Protein AF-A0A0D9NRL3-F1 (afdb_monomer)

pLDDT: mean 91.94, std 5.95, range [66.44, 98.19]

Organism: NCBI:txid1291518

Secondary structure (DSSP, 8-state):
-EETTEE-------SS-TT--HHHH-SS--SS--HHHHHHHHHHHHHHHHHHHHHHHHHT--SS--

InterPro domains:
  IPR024074 Argininosuccinate synthetase, catalytic/multimerisation domain body [G3DSA:3.90.1260.10] (1-61)
  IPR024074 Argininosuccinate synthetase, catalytic/multimerisation domain body [SSF69864] (3-56)
  IPR048268 Arginosuccinate synthase C-terminal domain [PF20979] (3-52)

Foldseek 3Di:
DDDPNDDDDPDDDDPPDPPDDCQQPDPVHCPPDDPVVVVVVCVVVCPVVVVVVVVCVVVVHDPDDD

Radius of gyration: 21.17 Å; Cα contacts (8 Å, |Δi|>4): 21; chains: 1; bounding box: 41×35×47 Å

Mean predicted aligned error: 6.1 Å

Structure (mmCIF, N/CA/C/O backbone):
data_AF-A0A0D9NRL3-F1
#
_entry.id   AF-A0A0D9NRL3-F1
#
loop_
_atom_site.group_PDB
_atom_site.id
_atom_site.type_symbol
_atom_site.label_atom_id
_atom_site.label_alt_id
_atom_site.label_comp_id
_atom_site.label_asym_id
_atom_site.label_entity_id
_atom_site.label_seq_id
_atom_site.pdbx_PDB_ins_code
_atom_site.Cartn_x
_atom_site.Cartn_y
_atom_site.Cartn_z
_atom_site.occupancy
_atom_site.B_iso_or_equiv
_atom_site.auth_seq_id
_atom_site.auth_comp_id
_atom_site.auth_asym_id
_atom_site.auth_atom_id
_atom_site.pdbx_PDB_model_num
ATOM 1 N N . MET A 1 1 ? -0.205 -15.138 -20.571 1.00 75.62 1 MET A N 1
ATOM 2 C CA . MET A 1 1 ? -0.233 -16.562 -20.982 1.00 75.62 1 MET A CA 1
ATOM 3 C C . MET A 1 1 ? -1.681 -16.995 -21.107 1.00 75.62 1 MET A C 1
ATOM 5 O O . MET A 1 1 ? -2.433 -16.741 -20.177 1.00 75.62 1 MET A O 1
ATOM 9 N N . ALA A 1 2 ? -2.084 -17.585 -22.233 1.00 88.50 2 ALA A N 1
ATOM 10 C CA . ALA A 1 2 ? -3.422 -18.154 -22.379 1.00 88.50 2 ALA A CA 1
ATOM 11 C C . ALA A 1 2 ? -3.345 -19.677 -22.203 1.00 88.50 2 ALA A C 1
ATOM 13 O O . ALA A 1 2 ? -2.601 -20.338 -22.923 1.00 88.50 2 ALA A O 1
ATOM 14 N N . PHE A 1 3 ? -4.071 -20.228 -21.232 1.00 94.56 3 PHE A N 1
ATOM 15 C CA . PHE A 1 3 ? -4.089 -21.657 -20.933 1.00 94.56 3 PHE A CA 1
ATOM 16 C C . PHE A 1 3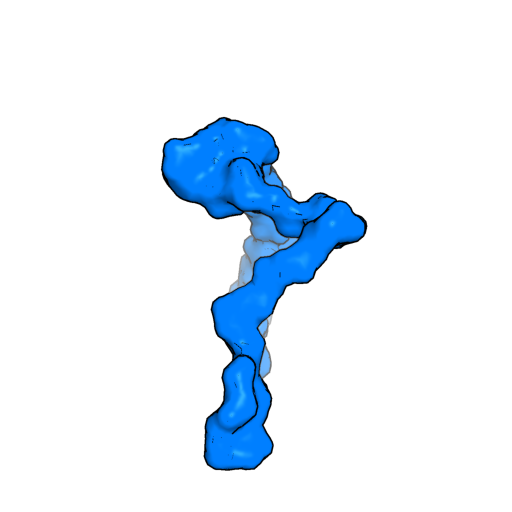 ? -5.502 -22.110 -20.566 1.00 94.56 3 PHE A C 1
ATOM 18 O O . PHE A 1 3 ? -6.170 -21.474 -19.754 1.00 94.56 3 PHE A O 1
ATOM 25 N N . LYS A 1 4 ? -5.959 -23.214 -21.175 1.00 95.69 4 LYS A N 1
ATOM 26 C CA . LYS A 1 4 ? -7.292 -23.811 -20.952 1.00 95.69 4 LYS A CA 1
ATOM 27 C C . LYS A 1 4 ? -8.436 -22.783 -20.957 1.00 95.69 4 LYS A C 1
ATOM 29 O O . LYS A 1 4 ? -9.242 -22.735 -20.034 1.00 95.69 4 LYS A O 1
ATOM 34 N N . GLY A 1 5 ? -8.476 -21.936 -21.985 1.00 96.06 5 GLY A N 1
ATOM 35 C CA . GLY A 1 5 ? -9.527 -20.926 -22.151 1.00 96.06 5 GLY A CA 1
ATOM 36 C C . GLY A 1 5 ? -9.412 -19.701 -21.238 1.00 96.06 5 GLY A C 1
ATOM 37 O O . GLY A 1 5 ? -10.265 -18.827 -21.317 1.00 96.06 5 GLY A O 1
ATOM 38 N N . ASN A 1 6 ? -8.367 -19.600 -20.411 1.00 95.12 6 ASN A N 1
ATOM 39 C CA . ASN A 1 6 ? -8.140 -18.463 -19.519 1.00 95.12 6 ASN A CA 1
ATOM 40 C C . ASN A 1 6 ? -6.873 -17.698 -19.894 1.00 95.12 6 ASN A C 1
A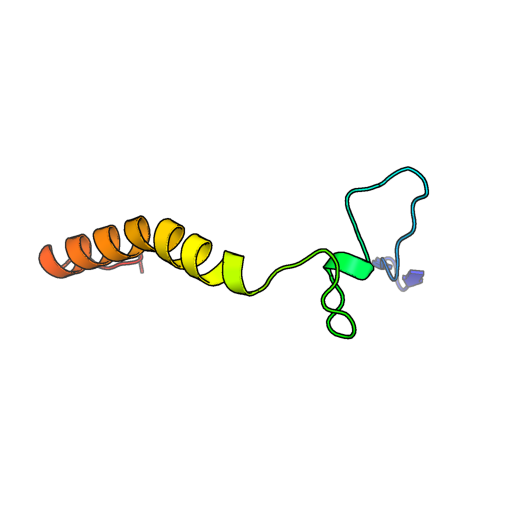TOM 42 O O . ASN A 1 6 ? -5.903 -18.292 -20.361 1.00 95.12 6 ASN A O 1
ATOM 46 N N . ALA A 1 7 ? -6.866 -16.388 -19.646 1.00 95.69 7 ALA A N 1
ATOM 47 C CA . ALA A 1 7 ? -5.696 -15.533 -19.802 1.00 95.69 7 ALA A CA 1
ATOM 48 C C . ALA A 1 7 ? -5.149 -15.101 -18.435 1.00 95.69 7 ALA A C 1
ATOM 50 O O . ALA A 1 7 ? -5.898 -14.693 -17.553 1.00 95.69 7 ALA A O 1
ATOM 51 N N . TYR A 1 8 ? -3.827 -15.156 -18.292 1.00 95.50 8 TYR A N 1
ATOM 52 C CA . TYR A 1 8 ? -3.100 -14.782 -17.083 1.00 95.50 8 TYR A CA 1
ATOM 53 C C . TYR A 1 8 ? -2.077 -13.691 -17.389 1.00 95.50 8 TYR A C 1
ATOM 55 O O . TYR A 1 8 ? -1.280 -13.819 -18.332 1.00 95.50 8 TYR A O 1
ATOM 63 N N . VAL A 1 9 ? -2.075 -12.646 -16.565 1.00 94.31 9 VAL A N 1
ATOM 64 C CA . VAL A 1 9 ? -1.060 -11.590 -16.573 1.00 94.31 9 VAL A CA 1
ATOM 65 C C . VAL A 1 9 ? 0.116 -12.055 -15.718 1.00 94.31 9 VAL A C 1
ATOM 67 O O . VAL A 1 9 ? -0.049 -12.299 -14.529 1.00 94.31 9 VAL A O 1
ATOM 70 N N . VAL A 1 10 ? 1.289 -12.206 -16.336 1.00 95.00 10 VAL A N 1
ATOM 71 C CA . VAL A 1 10 ? 2.514 -12.703 -15.671 1.00 95.00 10 VAL A CA 1
ATOM 72 C C . VAL A 1 10 ? 3.498 -11.566 -15.376 1.00 95.00 10 VAL A C 1
ATOM 74 O O . VAL A 1 10 ? 4.294 -11.653 -14.453 1.00 95.00 10 VAL A O 1
ATOM 77 N N . GLY A 1 11 ? 3.416 -10.472 -16.129 1.00 93.00 11 GLY A N 1
ATOM 78 C CA . GLY A 1 11 ? 4.264 -9.301 -15.965 1.00 93.00 11 GLY A CA 1
ATOM 79 C C . GLY A 1 11 ? 3.691 -8.106 -16.716 1.00 93.00 11 GLY A C 1
ATOM 80 O O . GLY A 1 11 ? 2.725 -8.245 -17.471 1.00 93.00 11 GLY A O 1
ATOM 81 N N . ARG A 1 12 ? 4.284 -6.935 -16.483 1.00 91.94 12 ARG A N 1
ATOM 82 C CA . ARG A 1 12 ? 3.988 -5.693 -17.200 1.00 91.94 12 ARG A CA 1
ATOM 83 C C . ARG A 1 12 ? 5.278 -4.912 -17.438 1.00 91.94 12 ARG A C 1
ATOM 85 O O . ARG A 1 12 ? 6.199 -5.010 -16.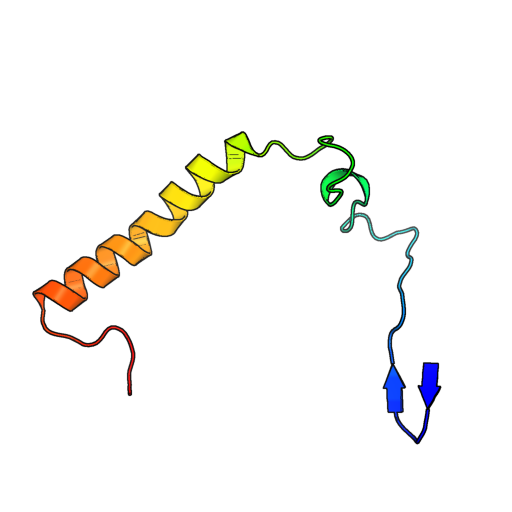635 1.00 91.94 12 ARG A O 1
ATOM 92 N N . SER A 1 13 ? 5.300 -4.117 -18.495 1.00 92.75 13 SER A N 1
ATOM 93 C CA . SER A 1 13 ? 6.283 -3.062 -18.739 1.00 92.75 13 SER A CA 1
ATOM 94 C C . SER A 1 13 ? 5.588 -1.932 -19.496 1.00 92.75 13 SER A C 1
ATOM 96 O O . SER A 1 13 ? 4.573 -2.159 -20.157 1.00 92.75 13 SER A O 1
ATOM 98 N N . SER A 1 14 ? 6.080 -0.705 -19.352 1.00 93.19 14 SER A N 1
ATOM 99 C CA . SER A 1 14 ? 5.532 0.453 -20.056 1.00 93.19 14 SER A CA 1
ATOM 100 C C . SER A 1 14 ? 6.536 1.595 -20.031 1.00 93.19 14 SER A C 1
ATOM 102 O O . SER A 1 14 ? 6.967 1.999 -18.958 1.00 93.19 14 SER A O 1
ATOM 104 N N . GLU A 1 15 ? 6.854 2.151 -21.196 1.00 90.62 15 GLU A N 1
ATOM 105 C CA . GLU A 1 15 ? 7.792 3.278 -21.326 1.00 90.62 15 GLU A CA 1
ATOM 106 C C . GLU A 1 15 ? 7.153 4.627 -20.960 1.00 90.62 15 GLU A C 1
ATOM 108 O O . GLU A 1 15 ? 7.847 5.576 -20.618 1.00 90.62 15 GLU A O 1
ATOM 113 N N . THR A 1 16 ? 5.820 4.723 -21.015 1.00 91.00 16 THR A N 1
ATOM 114 C CA . THR A 1 16 ? 5.067 5.965 -20.757 1.00 91.00 16 THR A CA 1
ATOM 115 C C . THR A 1 16 ? 4.427 6.032 -19.370 1.00 91.00 16 THR A C 1
ATOM 117 O O . THR A 1 16 ? 3.888 7.071 -18.990 1.00 91.00 16 THR A O 1
ATOM 120 N N . SER A 1 17 ? 4.432 4.930 -18.613 1.00 78.56 17 SER A N 1
ATOM 121 C CA . SER A 1 17 ? 3.745 4.851 -17.321 1.00 78.56 17 SER A CA 1
ATOM 122 C C . SER A 1 17 ? 4.739 5.085 -16.195 1.00 78.56 17 SER A C 1
ATOM 124 O O . SER A 1 17 ? 5.414 4.155 -15.766 1.00 78.56 17 SER A O 1
ATOM 126 N N . ASN A 1 18 ? 4.742 6.301 -15.658 1.00 76.94 18 ASN A N 1
ATOM 127 C CA . ASN A 1 18 ? 5.642 6.711 -14.575 1.00 76.94 18 ASN A CA 1
ATOM 128 C C . ASN A 1 18 ? 5.051 6.489 -13.169 1.00 76.94 18 ASN A C 1
ATOM 130 O O . ASN A 1 18 ? 5.523 7.073 -12.202 1.00 76.94 18 ASN A O 1
ATOM 134 N N . LEU A 1 19 ? 3.975 5.700 -13.048 1.00 91.19 19 LEU A N 1
ATOM 135 C CA . LEU A 1 19 ? 3.276 5.472 -11.774 1.00 91.19 19 LEU A CA 1
ATOM 136 C C . LEU A 1 19 ? 3.878 4.338 -1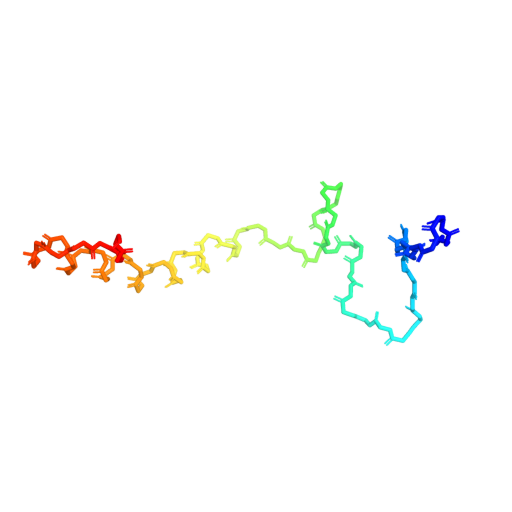0.934 1.00 91.19 19 LEU A C 1
ATOM 138 O O . LEU A 1 19 ? 3.544 4.215 -9.760 1.00 91.19 19 LEU A O 1
ATOM 142 N N . TYR A 1 20 ? 4.714 3.488 -11.534 1.00 92.75 20 TYR A N 1
ATOM 143 C CA . TYR A 1 20 ? 5.473 2.471 -10.814 1.00 92.75 20 TYR A CA 1
ATOM 144 C C . TYR A 1 20 ? 6.948 2.864 -10.804 1.00 92.75 20 TYR A C 1
ATOM 146 O O . TYR A 1 20 ? 7.516 3.131 -11.862 1.00 92.75 20 TYR A O 1
ATOM 154 N N . SER A 1 21 ? 7.551 2.856 -9.617 1.00 91.06 21 SER A N 1
ATOM 155 C CA . SER A 1 21 ? 8.983 3.058 -9.406 1.00 91.06 21 SER A CA 1
ATOM 156 C C . SER A 1 21 ? 9.548 1.836 -8.689 1.00 91.06 21 SER A C 1
ATOM 158 O O . SER A 1 21 ? 9.124 1.512 -7.577 1.00 91.06 21 SER A O 1
ATOM 160 N N . GLU A 1 22 ? 10.487 1.143 -9.337 1.00 91.00 22 GLU A N 1
ATOM 161 C CA . GLU A 1 22 ? 11.207 0.010 -8.743 1.00 91.00 22 GLU A CA 1
ATOM 162 C C . GLU A 1 22 ? 12.003 0.465 -7.514 1.00 91.00 22 GLU A C 1
ATOM 164 O O . GLU A 1 22 ? 11.925 -0.176 -6.471 1.00 91.00 22 GLU A O 1
ATOM 169 N N . THR A 1 23 ? 12.675 1.618 -7.608 1.00 90.69 23 THR A N 1
ATOM 170 C CA . THR A 1 23 ? 13.484 2.204 -6.531 1.00 90.69 23 THR A CA 1
ATOM 171 C C . THR A 1 23 ? 12.657 2.506 -5.282 1.00 90.69 23 THR A C 1
ATOM 173 O O . THR A 1 23 ? 13.006 2.042 -4.203 1.00 90.69 23 THR A O 1
ATOM 176 N N . GLU A 1 24 ? 11.533 3.219 -5.423 1.00 90.81 24 GLU A N 1
ATOM 177 C CA . GLU A 1 24 ? 10.686 3.597 -4.276 1.00 90.81 24 GLU A CA 1
ATOM 178 C C . GLU A 1 24 ? 9.972 2.395 -3.644 1.00 90.81 24 GLU A C 1
ATOM 180 O O . GLU A 1 24 ? 9.610 2.427 -2.470 1.00 90.81 24 GLU A O 1
ATOM 185 N N . SER A 1 25 ? 9.749 1.335 -4.426 1.00 91.31 25 SER A N 1
ATOM 186 C CA . SER A 1 25 ? 9.080 0.111 -3.966 1.00 91.31 25 SER A CA 1
ATOM 187 C C . SER A 1 25 ? 10.055 -0.939 -3.424 1.00 91.31 25 SER A C 1
ATOM 189 O O . SER A 1 25 ? 9.614 -1.982 -2.935 1.00 91.31 25 SER A O 1
ATOM 191 N N . SER A 1 26 ? 11.362 -0.712 -3.565 1.00 91.19 26 SER A N 1
ATOM 192 C CA . SER A 1 26 ? 12.394 -1.682 -3.221 1.00 91.19 26 SER A CA 1
ATOM 193 C C . SER A 1 26 ? 12.537 -1.835 -1.709 1.00 91.19 26 SER A C 1
ATOM 195 O O . SER A 1 26 ? 12.422 -0.880 -0.943 1.00 91.19 26 SER A O 1
ATOM 197 N N . MET A 1 27 ? 12.825 -3.061 -1.276 1.00 91.50 27 MET A N 1
ATOM 198 C CA . MET A 1 27 ? 13.284 -3.343 0.088 1.00 91.50 27 MET A CA 1
ATOM 199 C C . MET A 1 27 ? 14.807 -3.468 0.176 1.00 91.50 27 MET A C 1
ATOM 201 O O . MET A 1 27 ? 15.354 -3.450 1.277 1.00 91.50 27 MET A O 1
ATOM 205 N N . ASP A 1 28 ? 15.486 -3.566 -0.967 1.00 91.12 28 ASP A N 1
ATOM 206 C CA . ASP A 1 28 ? 16.942 -3.685 -1.040 1.00 91.12 28 ASP A CA 1
ATOM 207 C C . ASP A 1 28 ? 17.625 -2.307 -0.956 1.00 91.12 28 ASP A C 1
ATOM 209 O O . ASP A 1 28 ? 18.783 -2.204 -0.553 1.00 91.12 28 ASP A O 1
ATOM 213 N N . THR A 1 29 ? 16.901 -1.233 -1.294 1.00 86.75 29 THR A N 1
ATOM 214 C CA . THR A 1 29 ? 17.376 0.159 -1.259 1.00 86.75 29 THR A CA 1
ATOM 215 C C . THR A 1 29 ? 16.374 1.060 -0.540 1.00 86.75 29 THR A C 1
ATOM 217 O O . THR A 1 29 ? 15.175 0.932 -0.751 1.00 86.75 29 THR A O 1
ATOM 220 N N . LEU A 1 30 ? 16.853 2.018 0.260 1.00 84.38 30 LEU A N 1
ATOM 221 C CA . LEU A 1 30 ? 16.017 3.014 0.958 1.00 84.38 30 LEU A CA 1
ATOM 222 C C . LEU A 1 30 ? 16.003 4.371 0.232 1.00 84.38 30 LEU A C 1
ATOM 224 O O . LEU A 1 30 ? 16.099 5.429 0.852 1.00 84.38 30 LEU A O 1
ATOM 228 N N . GLU A 1 31 ? 15.939 4.345 -1.094 1.00 87.62 31 GLU A N 1
ATOM 229 C CA . GLU A 1 31 ? 15.938 5.547 -1.928 1.00 87.62 31 GLU A CA 1
ATOM 230 C C . GLU A 1 31 ? 14.506 5.920 -2.332 1.00 87.62 31 GLU A C 1
ATOM 232 O O . GLU A 1 31 ? 13.700 5.062 -2.676 1.00 87.62 31 GLU A O 1
ATOM 237 N N . GLY A 1 32 ? 14.162 7.210 -2.273 1.00 85.69 32 GLY A N 1
ATOM 238 C CA . GLY A 1 32 ? 12.840 7.711 -2.681 1.00 85.69 32 GLY A CA 1
ATOM 239 C C . GLY A 1 32 ? 11.688 7.438 -1.698 1.00 85.69 32 GLY A C 1
ATOM 240 O O . GLY A 1 32 ? 10.634 8.054 -1.820 1.00 85.69 32 GLY A O 1
ATOM 241 N N . PHE A 1 33 ? 11.896 6.608 -0.671 1.00 89.44 33 PHE A N 1
ATOM 242 C CA . PHE A 1 33 ? 10.941 6.376 0.415 1.00 89.44 33 PHE A CA 1
ATOM 243 C C . PHE A 1 33 ? 11.595 6.580 1.785 1.00 89.44 33 PHE A C 1
ATOM 245 O O . PHE A 1 33 ? 12.604 5.954 2.105 1.00 89.44 33 PHE A O 1
ATOM 252 N N . ALA A 1 34 ? 10.996 7.430 2.623 1.00 91.19 34 ALA A N 1
ATOM 253 C CA . ALA A 1 34 ? 11.447 7.681 3.988 1.00 91.19 34 ALA A CA 1
ATOM 254 C C . ALA A 1 34 ? 1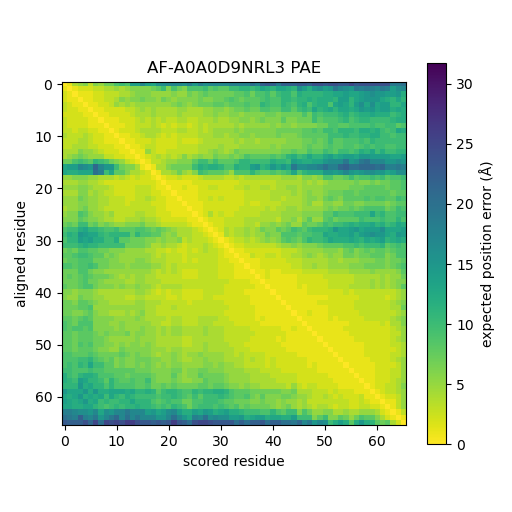0.497 7.007 4.999 1.00 91.19 34 ALA A C 1
ATOM 256 O O . ALA A 1 34 ? 9.403 7.518 5.253 1.00 91.19 34 ALA A O 1
ATOM 257 N N . PRO A 1 35 ? 10.894 5.890 5.645 1.00 90.31 35 PRO A N 1
ATOM 258 C CA . PRO A 1 35 ? 10.024 5.182 6.586 1.00 90.31 35 PRO A CA 1
ATOM 259 C C . PRO A 1 35 ? 9.532 6.050 7.750 1.00 90.31 35 PRO A C 1
ATOM 261 O O . PRO A 1 35 ? 8.429 5.841 8.250 1.00 90.31 35 PRO A O 1
ATOM 264 N N . ILE A 1 36 ? 10.317 7.046 8.172 1.00 93.19 36 ILE A N 1
ATOM 265 C CA . ILE A 1 36 ? 9.958 7.955 9.270 1.00 93.19 36 ILE A CA 1
ATOM 266 C C . ILE A 1 36 ? 8.668 8.744 8.994 1.00 93.19 36 ILE A C 1
AT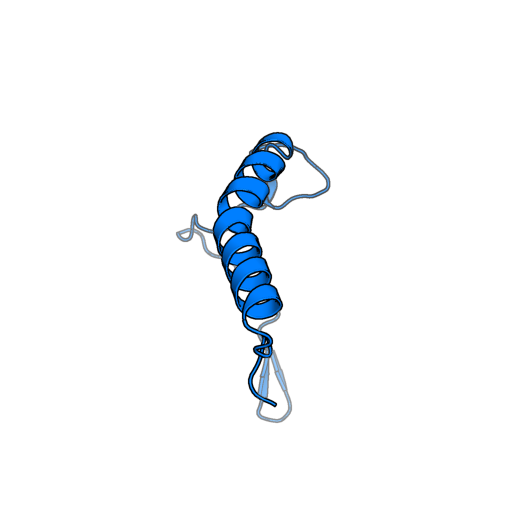OM 268 O O . ILE A 1 36 ? 7.897 8.991 9.925 1.00 93.19 36 ILE A O 1
ATOM 272 N N . ASP A 1 37 ? 8.377 9.046 7.727 1.00 94.00 37 ASP A N 1
ATOM 273 C CA . ASP A 1 37 ? 7.192 9.811 7.329 1.00 94.00 37 ASP A CA 1
ATOM 274 C C . ASP A 1 37 ? 5.898 8.994 7.486 1.00 94.00 37 ASP A C 1
ATOM 276 O O . ASP A 1 37 ? 4.804 9.551 7.624 1.00 94.00 37 ASP A O 1
ATOM 280 N N . THR A 1 38 ? 5.999 7.660 7.547 1.00 95.81 38 THR A N 1
ATOM 281 C CA . THR A 1 38 ? 4.824 6.787 7.685 1.00 95.81 38 THR A CA 1
ATOM 282 C C . THR A 1 38 ? 4.195 6.837 9.071 1.00 95.81 38 THR A C 1
ATOM 284 O O . THR A 1 38 ? 2.969 6.803 9.178 1.00 95.81 38 THR A O 1
ATOM 287 N N . SER A 1 39 ? 4.992 6.973 10.135 1.00 96.06 39 SER A N 1
ATOM 288 C CA . SER A 1 39 ? 4.494 6.967 11.517 1.00 96.06 39 SER A CA 1
ATOM 289 C C . SER A 1 39 ? 3.478 8.085 11.763 1.00 96.06 39 SER A C 1
ATOM 291 O O . SER A 1 39 ? 2.381 7.840 12.269 1.00 96.06 39 SER A O 1
ATOM 293 N N . GLY A 1 40 ? 3.817 9.314 11.357 1.00 96.19 40 GLY A N 1
ATOM 294 C CA . GLY A 1 40 ? 2.926 10.468 11.488 1.00 96.19 40 GLY A CA 1
ATOM 295 C C . GLY A 1 40 ? 1.684 10.342 10.607 1.00 96.19 40 GLY A C 1
ATOM 296 O O . GLY A 1 40 ? 0.570 10.609 11.062 1.00 96.19 40 GLY A O 1
ATOM 297 N N . PHE A 1 41 ? 1.856 9.870 9.370 1.00 97.25 41 PHE A N 1
ATOM 298 C CA . PHE A 1 41 ? 0.748 9.639 8.447 1.00 97.25 41 PHE A CA 1
ATOM 299 C C . PHE A 1 41 ? -0.264 8.625 9.003 1.00 97.25 41 PHE A C 1
ATOM 301 O O . PHE A 1 41 ? -1.461 8.913 9.046 1.00 97.25 41 PHE A O 1
ATOM 308 N N . ILE A 1 42 ? 0.207 7.472 9.491 1.00 98.00 42 ILE A N 1
ATOM 309 C CA . ILE A 1 42 ? -0.636 6.425 10.085 1.00 98.00 42 ILE A CA 1
ATOM 310 C C . ILE A 1 42 ? -1.368 6.963 11.3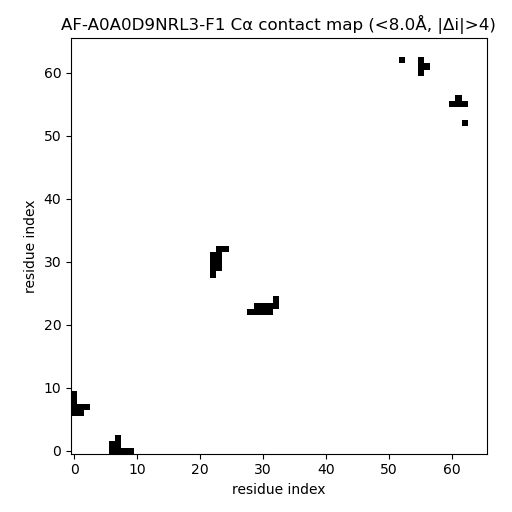13 1.00 98.00 42 ILE A C 1
ATOM 312 O O . ILE A 1 42 ? -2.584 6.792 11.412 1.00 98.00 42 ILE A O 1
ATOM 316 N N . ALA A 1 43 ? -0.661 7.655 12.212 1.00 97.81 43 ALA A N 1
ATOM 317 C CA . ALA A 1 43 ? -1.259 8.221 13.416 1.00 97.81 43 ALA A CA 1
ATOM 318 C C . ALA A 1 43 ? -2.405 9.185 13.071 1.00 97.81 43 ALA A C 1
ATOM 320 O O . ALA A 1 43 ? -3.517 9.026 13.571 1.00 97.81 43 ALA A O 1
ATOM 321 N N . ILE A 1 44 ? -2.182 10.131 12.152 1.00 97.88 44 ILE A N 1
ATOM 322 C CA . ILE A 1 44 ? -3.206 11.104 11.741 1.00 97.88 44 ILE A CA 1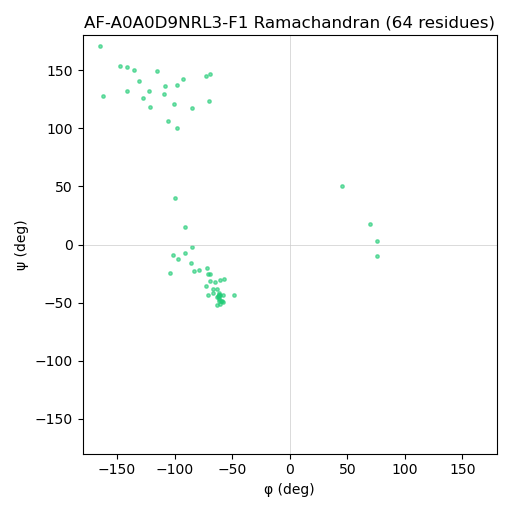
ATOM 323 C C . ILE A 1 44 ? -4.406 10.407 11.089 1.00 97.88 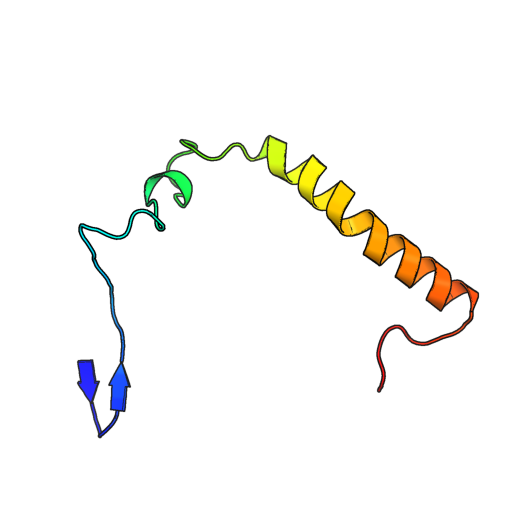44 ILE A C 1
ATOM 325 O O . ILE A 1 44 ? -5.555 10.715 11.418 1.00 97.88 44 ILE A O 1
ATOM 329 N N . GLN A 1 45 ? -4.167 9.452 10.185 1.00 98.06 45 GLN A N 1
ATOM 330 C CA . GLN A 1 45 ? -5.244 8.708 9.528 1.00 98.06 45 GLN A CA 1
ATOM 331 C C . GLN A 1 45 ? -6.046 7.845 10.516 1.00 98.06 45 GLN A C 1
ATOM 333 O O . GLN A 1 45 ? -7.262 7.698 10.343 1.00 98.06 45 GLN A O 1
ATOM 338 N N . GLY A 1 46 ? -5.392 7.330 11.561 1.00 97.94 46 GLY A N 1
ATOM 339 C CA . GLY A 1 46 ? -5.980 6.507 12.618 1.00 97.94 46 GLY A CA 1
ATOM 340 C C . GLY A 1 46 ? -6.938 7.255 13.547 1.00 97.94 46 GLY A C 1
ATOM 341 O O . GLY A 1 46 ? -7.948 6.678 13.952 1.00 97.94 46 GLY A O 1
ATOM 342 N N . ILE A 1 47 ? -6.719 8.555 13.800 1.00 98.19 47 ILE A N 1
ATOM 343 C CA . ILE A 1 47 ? -7.516 9.362 14.752 1.00 98.19 47 ILE A CA 1
ATOM 344 C C . ILE A 1 47 ? -9.027 9.200 14.540 1.00 98.19 47 ILE A C 1
ATOM 346 O O . ILE A 1 47 ? -9.796 9.086 15.498 1.00 98.19 47 ILE A O 1
ATOM 350 N N . ARG A 1 48 ? -9.492 9.203 13.284 1.00 96.94 48 ARG A N 1
ATOM 351 C CA . ARG A 1 48 ? -10.931 9.103 12.990 1.00 96.94 48 ARG A CA 1
ATOM 352 C C . ARG A 1 48 ? -11.509 7.737 13.375 1.00 96.94 48 ARG A C 1
ATOM 354 O O . ARG A 1 48 ? -12.630 7.673 13.873 1.00 96.94 48 ARG A O 1
ATOM 361 N N . LEU A 1 49 ? -10.742 6.668 13.156 1.00 95.81 49 LEU A N 1
ATOM 362 C CA . LEU A 1 49 ? -11.142 5.296 13.457 1.00 95.81 49 LEU A CA 1
ATOM 363 C C . LEU A 1 49 ? -11.171 5.078 14.968 1.00 95.81 49 LEU A C 1
ATOM 365 O O . LEU A 1 49 ? -12.147 4.545 15.487 1.00 95.81 49 LEU A O 1
ATOM 369 N N . GLU A 1 50 ? -10.160 5.576 15.679 1.00 96.62 50 GLU A N 1
ATOM 370 C CA . GLU A 1 50 ? -10.091 5.515 17.141 1.00 96.62 50 GLU A CA 1
ATOM 371 C C . GLU A 1 50 ? -11.247 6.273 17.800 1.00 96.62 50 GLU A C 1
ATOM 373 O O . GLU A 1 50 ? -11.910 5.750 18.700 1.00 96.62 50 GLU A O 1
ATOM 378 N N . LYS A 1 51 ? -11.548 7.490 17.324 1.00 96.94 51 LYS A N 1
ATOM 379 C CA . LYS A 1 51 ? -12.681 8.281 17.826 1.00 96.94 51 LYS A CA 1
ATOM 380 C C . LYS A 1 51 ? -14.015 7.587 17.573 1.00 96.94 51 LYS A C 1
ATOM 382 O O . LYS A 1 51 ? -14.855 7.551 18.472 1.00 96.94 51 LYS A O 1
ATOM 387 N N . TYR A 1 52 ? -14.207 7.033 16.377 1.00 95.56 52 TYR A N 1
ATOM 388 C CA . TYR A 1 52 ? -15.408 6.272 16.042 1.00 95.56 52 TYR A CA 1
ATOM 389 C C . TYR A 1 52 ? -15.551 5.032 16.932 1.00 95.56 52 TYR A C 1
ATOM 391 O O . TYR A 1 52 ? -16.604 4.833 17.534 1.00 95.56 52 TYR A O 1
ATOM 399 N N . GLY A 1 53 ? -14.483 4.246 17.085 1.00 95.88 53 GLY A N 1
ATOM 400 C CA . GLY A 1 53 ? -14.483 3.054 17.931 1.00 95.88 53 GLY A CA 1
ATOM 401 C C . GLY A 1 53 ? -14.769 3.380 19.395 1.00 95.88 53 GLY A C 1
ATOM 402 O O . GLY A 1 53 ? -15.616 2.746 20.019 1.00 95.88 53 GLY A O 1
ATOM 403 N N . THR A 1 54 ? -14.153 4.443 19.918 1.00 96.50 54 THR A N 1
ATOM 404 C CA . THR A 1 54 ? -14.399 4.930 21.283 1.00 96.50 54 THR A CA 1
ATOM 405 C C . THR A 1 54 ? -15.854 5.360 21.479 1.00 96.50 54 THR A C 1
ATOM 407 O O . THR A 1 54 ? -16.442 5.075 22.520 1.00 96.50 54 THR A O 1
ATOM 410 N N . ARG A 1 55 ? -16.453 6.046 20.496 1.00 96.25 55 ARG A N 1
ATOM 411 C CA . ARG A 1 55 ? -17.871 6.436 20.522 1.00 96.25 55 ARG A CA 1
ATOM 412 C C . ARG A 1 55 ? -18.780 5.207 20.542 1.00 96.25 55 ARG A C 1
ATOM 414 O O . ARG A 1 55 ? -19.598 5.098 21.443 1.00 96.25 55 ARG A O 1
ATOM 421 N N . LYS A 1 56 ? -18.591 4.266 19.614 1.00 95.12 56 LYS A N 1
ATOM 422 C CA . LYS A 1 56 ? -19.387 3.031 19.529 1.00 95.12 56 LYS A CA 1
ATOM 423 C C . LYS A 1 56 ? -19.311 2.200 20.805 1.00 95.12 56 LYS A C 1
ATOM 425 O O . LYS A 1 56 ? -20.340 1.767 21.308 1.00 95.12 56 LYS A O 1
ATOM 430 N N . PHE A 1 57 ? -18.113 2.062 21.374 1.00 95.06 57 PHE A N 1
ATOM 431 C CA . PHE A 1 57 ? -17.920 1.380 22.651 1.00 95.06 57 PHE A CA 1
ATOM 432 C C . PHE A 1 57 ? -18.682 2.063 23.796 1.00 95.06 57 PHE A C 1
ATOM 434 O O . PHE A 1 57 ? -19.335 1.385 24.584 1.00 95.06 57 PHE A O 1
ATOM 441 N N . LYS A 1 58 ? -18.643 3.402 23.871 1.00 95.69 58 LYS A N 1
ATOM 442 C CA . LYS A 1 58 ? -19.405 4.176 24.868 1.00 95.69 58 LYS A CA 1
ATOM 443 C C . LYS A 1 58 ? -20.914 4.020 24.712 1.00 95.69 58 LYS A C 1
ATOM 445 O O . LYS A 1 58 ? -21.614 3.957 25.715 1.00 95.69 58 LYS A O 1
ATOM 450 N N . ASP A 1 59 ? -21.390 3.958 23.476 1.00 95.44 59 ASP A N 1
ATOM 451 C CA . ASP A 1 59 ? -22.814 3.866 23.163 1.00 95.44 59 ASP A CA 1
ATOM 452 C C . ASP A 1 59 ? -23.327 2.406 23.212 1.00 95.44 59 ASP A C 1
ATOM 454 O O . ASP A 1 59 ? -24.515 2.159 23.022 1.00 95.44 59 ASP A O 1
ATOM 458 N N . GLY A 1 60 ? -22.450 1.426 23.484 1.00 92.81 60 GLY A N 1
ATOM 459 C CA . GLY A 1 60 ? -22.792 -0.002 23.518 1.00 92.81 60 GLY A CA 1
ATOM 460 C C . GLY A 1 60 ? -23.117 -0.592 22.141 1.00 92.81 60 GLY A C 1
ATOM 461 O O . GLY A 1 60 ? -23.728 -1.655 22.047 1.00 92.81 60 GLY A O 1
ATOM 462 N N . GLU A 1 61 ? -22.728 0.093 21.066 1.00 92.69 61 GLU A N 1
ATOM 463 C CA . GLU A 1 61 ? -23.044 -0.284 19.694 1.00 92.69 61 GLU A CA 1
ATOM 464 C C . GLU A 1 61 ? -21.930 -1.147 19.073 1.00 92.69 61 GLU A C 1
ATOM 466 O O . GLU A 1 61 ? -20.741 -0.882 19.278 1.00 92.69 61 GLU A O 1
ATOM 471 N N . PRO A 1 62 ? -22.274 -2.158 18.253 1.00 89.75 62 PRO A N 1
ATOM 472 C CA . PRO A 1 62 ? -21.278 -2.986 17.586 1.00 89.75 62 PRO A CA 1
ATOM 473 C C . PRO A 1 62 ? -20.518 -2.200 16.503 1.00 89.75 62 PRO A C 1
ATOM 475 O O . PRO A 1 62 ? -21.072 -1.339 15.815 1.00 89.75 62 PRO A O 1
ATOM 478 N N . LEU A 1 63 ? -19.231 -2.524 16.320 1.00 88.25 63 LEU A N 1
ATOM 479 C CA . LEU A 1 63 ? -18.359 -1.879 15.323 1.00 88.25 63 LEU A CA 1
ATOM 480 C C . LEU A 1 63 ? -18.700 -2.261 13.875 1.00 88.25 63 LEU A C 1
ATOM 482 O O . LEU A 1 63 ? -18.417 -1.491 12.958 1.00 88.25 63 LEU A O 1
ATOM 486 N N . ALA A 1 64 ? -19.314 -3.426 13.678 1.00 85.44 64 ALA A N 1
ATOM 487 C CA . ALA A 1 64 ? -19.776 -3.926 12.393 1.00 85.44 64 ALA A CA 1
ATOM 488 C C . ALA A 1 64 ? -21.183 -4.514 12.545 1.00 85.44 64 ALA A C 1
ATOM 490 O O . ALA A 1 64 ? -21.538 -5.028 13.607 1.00 85.44 64 ALA A O 1
ATOM 491 N N . ARG A 1 65 ? -21.982 -4.441 11.476 1.00 78.50 65 ARG A N 1
ATOM 492 C CA . ARG A 1 65 ? -23.226 -5.210 11.389 1.00 78.50 65 ARG A CA 1
ATOM 493 C C . ARG A 1 65 ? -22.849 -6.681 11.223 1.00 78.50 65 ARG A C 1
ATOM 495 O O . ARG A 1 65 ? -22.100 -6.996 10.300 1.00 78.50 65 ARG A O 1
ATOM 502 N N . VAL A 1 66 ? -23.334 -7.522 12.133 1.00 66.44 66 VAL A N 1
ATOM 503 C CA . VAL A 1 66 ? -23.334 -8.983 11.980 1.00 66.44 66 VAL A CA 1
ATOM 504 C C . VAL A 1 66 ? -24.521 -9.376 11.112 1.00 66.44 66 VAL A C 1
ATOM 506 O O . VAL A 1 66 ? -25.584 -8.730 11.278 1.00 66.44 66 VAL A O 1
#

Sequence (66 aa):
MAFKGNAYVVGRSSETSNLYSETESSMDTLEGFAPIDTSGFIAIQGIRLEKYGTRKFKDGEPLARV

Solvent-accessible surface area (backbone atoms only — not comparable to full-atom values): 4431 Å² total; per-residue (Å²): 89,79,55,97,95,39,78,46,87,89,78,86,86,62,96,84,58,83,87,70,56,71,58,54,70,38,88,91,45,81,46,92,47,65,76,77,62,48,59,59,51,51,53,62,66,40,51,62,56,53,53,50,51,53,50,31,59,74,70,73,45,76,96,62,90,129